Protein AF-X1DPM5-F1 (afdb_monomer)

Structure (mmCIF, N/CA/C/O backbone):
data_AF-X1DPM5-F1
#
_entry.id   AF-X1DPM5-F1
#
loop_
_atom_site.group_PDB
_atom_site.id
_atom_site.type_symbol
_atom_site.label_atom_id
_atom_site.label_alt_id
_atom_site.label_comp_id
_atom_site.label_asym_id
_atom_site.label_entity_id
_atom_site.label_seq_id
_atom_site.pdbx_PDB_ins_code
_atom_site.Cartn_x
_atom_site.Cartn_y
_atom_site.Cartn_z
_atom_site.occupancy
_atom_site.B_iso_or_equiv
_atom_site.auth_seq_id
_atom_site.auth_comp_id
_atom_site.auth_asym_id
_atom_site.auth_atom_id
_atom_site.pdbx_PDB_model_num
ATOM 1 N N . MET A 1 1 ? -7.814 6.623 14.883 1.00 97.25 1 MET A N 1
ATOM 2 C CA . MET A 1 1 ? -6.976 7.860 14.937 1.00 97.25 1 MET A CA 1
ATOM 3 C C . MET A 1 1 ? -6.636 8.309 13.518 1.00 97.25 1 MET A C 1
ATOM 5 O O . MET A 1 1 ? -6.745 7.477 12.624 1.00 97.25 1 MET A O 1
ATOM 9 N N . LYS A 1 2 ? -6.231 9.572 13.311 1.00 97.94 2 LYS A N 1
ATOM 10 C CA . LYS A 1 2 ? -5.700 10.068 12.026 1.00 97.94 2 LYS A CA 1
ATOM 11 C C . LYS A 1 2 ? -4.173 9.958 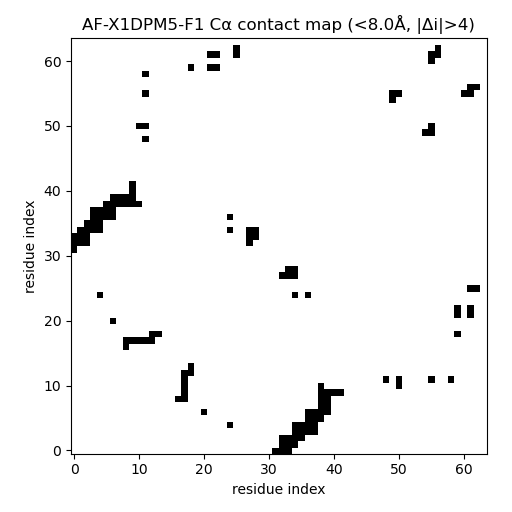12.025 1.00 97.94 2 LYS A C 1
ATOM 13 O O . LYS A 1 2 ? -3.549 10.427 12.973 1.00 97.94 2 LYS A O 1
ATOM 18 N N . VAL A 1 3 ? -3.595 9.333 11.002 1.00 97.75 3 VAL A N 1
ATOM 19 C CA . VAL A 1 3 ? -2.157 9.044 10.893 1.00 97.75 3 VAL A CA 1
ATOM 20 C C . VAL A 1 3 ? -1.638 9.557 9.552 1.00 97.75 3 VAL A C 1
ATOM 22 O O . VAL A 1 3 ? -2.169 9.197 8.504 1.00 97.75 3 VAL A O 1
ATOM 25 N N . ALA A 1 4 ? -0.588 10.373 9.582 1.00 97.75 4 ALA A N 1
ATOM 26 C CA . ALA A 1 4 ? 0.166 10.747 8.391 1.00 97.75 4 ALA A CA 1
ATOM 27 C C . ALA A 1 4 ? 1.464 9.931 8.348 1.00 97.75 4 ALA A C 1
ATOM 29 O O . ALA A 1 4 ? 2.255 9.978 9.289 1.00 97.75 4 ALA A O 1
ATOM 30 N N . VAL A 1 5 ? 1.677 9.187 7.265 1.00 97.00 5 VAL A N 1
ATOM 31 C CA . VAL A 1 5 ? 2.921 8.458 6.994 1.00 97.00 5 VAL A CA 1
ATOM 32 C C . VAL A 1 5 ? 3.675 9.235 5.925 1.00 97.00 5 VAL A C 1
ATOM 34 O O . VAL A 1 5 ? 3.152 9.439 4.836 1.00 97.00 5 VAL A O 1
ATOM 37 N N . ILE A 1 6 ? 4.892 9.678 6.226 1.00 97.06 6 ILE A N 1
ATOM 38 C CA . ILE A 1 6 ? 5.758 10.375 5.268 1.00 97.06 6 ILE A CA 1
ATOM 39 C C . ILE A 1 6 ? 6.963 9.479 5.020 1.00 97.06 6 ILE A C 1
ATOM 41 O O . ILE A 1 6 ? 7.707 9.176 5.952 1.00 97.06 6 ILE A O 1
ATOM 45 N N . ALA A 1 7 ? 7.147 9.038 3.779 1.00 95.69 7 ALA A N 1
ATOM 46 C CA . ALA A 1 7 ? 8.218 8.116 3.425 1.00 95.69 7 ALA A CA 1
ATOM 47 C C . ALA A 1 7 ? 9.004 8.631 2.212 1.00 95.69 7 ALA A C 1
ATOM 49 O O . ALA A 1 7 ? 8.393 8.949 1.194 1.00 95.69 7 ALA A O 1
ATOM 50 N N . PRO A 1 8 ? 10.349 8.657 2.256 1.00 94.31 8 PRO A N 1
ATOM 51 C CA . PRO A 1 8 ? 11.182 9.055 1.121 1.00 94.31 8 PRO A CA 1
ATOM 52 C C . PRO A 1 8 ? 11.324 7.890 0.126 1.00 94.31 8 PRO A C 1
ATOM 54 O O . PRO A 1 8 ? 12.418 7.394 -0.140 1.00 94.31 8 PRO A O 1
ATOM 57 N N . THR A 1 9 ? 10.199 7.379 -0.373 1.00 91.75 9 THR A N 1
ATOM 58 C CA . THR A 1 9 ? 10.151 6.239 -1.292 1.00 91.75 9 THR A CA 1
ATOM 59 C C . THR A 1 9 ? 9.262 6.544 -2.483 1.00 91.75 9 THR A C 1
ATOM 61 O O . THR A 1 9 ? 8.256 7.224 -2.334 1.00 91.75 9 THR A O 1
ATOM 64 N N . ILE A 1 10 ? 9.622 6.025 -3.654 1.00 91.75 10 ILE A N 1
ATOM 65 C CA . ILE A 1 10 ? 8.813 6.155 -4.866 1.00 91.75 10 ILE A CA 1
ATOM 66 C C . ILE A 1 10 ? 7.881 4.953 -4.978 1.00 91.75 10 ILE A C 1
ATOM 68 O O . ILE A 1 10 ? 8.288 3.822 -4.695 1.00 91.75 10 ILE A O 1
ATOM 72 N N . ILE A 1 11 ? 6.633 5.203 -5.375 1.00 91.12 11 ILE A N 1
ATOM 73 C CA . ILE A 1 11 ? 5.605 4.180 -5.572 1.00 91.12 11 ILE A CA 1
ATOM 74 C C . ILE A 1 11 ? 5.041 4.309 -7.000 1.00 91.12 11 ILE A C 1
ATOM 76 O O . ILE A 1 11 ? 4.643 5.413 -7.394 1.00 91.12 11 ILE A O 1
ATOM 80 N N . PRO A 1 12 ? 4.951 3.199 -7.757 1.00 91.81 12 PRO A N 1
ATOM 81 C CA . PRO A 1 12 ? 5.327 1.833 -7.379 1.00 91.81 12 PRO A CA 1
ATOM 82 C C . PRO A 1 12 ? 6.847 1.576 -7.431 1.00 91.81 12 PRO A C 1
ATOM 84 O O . PRO A 1 12 ? 7.577 2.165 -8.214 1.00 91.81 12 PRO A O 1
ATOM 87 N N . ALA A 1 13 ? 7.342 0.645 -6.613 1.00 91.31 13 ALA A N 1
ATOM 88 C CA . ALA A 1 13 ? 8.727 0.164 -6.659 1.00 91.31 13 ALA A CA 1
ATOM 89 C C . ALA A 1 13 ? 8.852 -1.263 -6.109 1.00 91.31 13 ALA A C 1
ATOM 91 O O . ALA A 1 13 ? 8.084 -1.685 -5.241 1.00 91.31 13 ALA A O 1
ATOM 92 N N . ARG A 1 14 ? 9.867 -2.004 -6.580 1.00 92.44 14 ARG A N 1
ATOM 93 C CA . ARG A 1 14 ? 10.240 -3.342 -6.077 1.00 92.44 14 ARG A CA 1
ATOM 94 C C . ARG A 1 14 ? 11.376 -3.300 -5.046 1.00 92.44 14 ARG A C 1
ATOM 96 O O . ARG A 1 14 ? 12.284 -4.122 -5.078 1.00 92.44 14 ARG A O 1
ATOM 103 N N . LYS A 1 15 ? 11.361 -2.304 -4.156 1.00 93.88 15 LYS A N 1
ATOM 104 C CA . LYS A 1 15 ? 12.368 -2.127 -3.095 1.00 93.88 15 LYS A CA 1
ATOM 105 C C . LYS A 1 15 ? 11.785 -2.528 -1.742 1.00 93.88 15 LYS A C 1
ATOM 107 O O . LYS A 1 15 ? 10.625 -2.234 -1.461 1.00 93.88 15 LYS A O 1
ATOM 112 N N . ALA A 1 16 ? 12.603 -3.147 -0.889 1.00 95.19 16 ALA A N 1
ATOM 113 C CA . ALA A 1 16 ? 12.175 -3.634 0.426 1.00 95.19 16 ALA A CA 1
ATOM 114 C C . ALA A 1 16 ? 11.526 -2.533 1.282 1.00 95.19 16 ALA A C 1
ATOM 116 O O . ALA A 1 16 ? 10.429 -2.727 1.798 1.00 95.19 16 ALA A O 1
ATOM 117 N N . ASN A 1 17 ? 12.146 -1.351 1.350 1.00 94.19 17 ASN A N 1
ATOM 118 C CA . ASN A 1 17 ? 11.618 -0.221 2.122 1.00 94.19 17 ASN A CA 1
ATOM 119 C C . ASN A 1 17 ? 10.231 0.218 1.623 1.00 94.19 17 ASN A C 1
ATOM 121 O O . ASN A 1 17 ? 9.358 0.528 2.426 1.00 94.19 17 ASN A O 1
ATOM 125 N N . THR A 1 18 ? 9.991 0.190 0.308 1.00 95.56 18 THR A N 1
ATOM 126 C CA . THR A 1 18 ? 8.683 0.532 -0.266 1.00 95.56 18 THR A CA 1
ATOM 127 C C . THR A 1 18 ? 7.621 -0.498 0.109 1.00 95.56 18 THR A C 1
ATOM 129 O O . THR A 1 18 ? 6.520 -0.130 0.510 1.00 95.56 18 THR A O 1
ATOM 132 N N . PHE A 1 19 ? 7.956 -1.792 0.043 1.00 96.81 19 PHE A N 1
ATOM 133 C CA . PHE A 1 19 ? 7.061 -2.863 0.492 1.00 96.81 19 PHE A CA 1
ATOM 134 C C . PHE A 1 19 ? 6.702 -2.723 1.972 1.00 96.81 19 PHE A C 1
ATOM 136 O O . PHE A 1 19 ? 5.533 -2.852 2.334 1.00 96.81 19 PHE A O 1
ATOM 143 N N . GLN A 1 20 ? 7.691 -2.425 2.815 1.00 96.81 20 GLN A N 1
ATOM 144 C CA . GLN A 1 20 ? 7.475 -2.211 4.244 1.00 96.81 20 GLN A CA 1
ATOM 145 C C . GLN A 1 20 ? 6.533 -1.033 4.498 1.00 96.81 20 GLN A C 1
ATOM 147 O O . GLN A 1 20 ? 5.580 -1.192 5.252 1.00 96.81 20 GLN A O 1
ATOM 152 N N . VAL A 1 21 ? 6.740 0.108 3.829 1.00 97.38 21 VAL A N 1
ATOM 153 C CA . VAL A 1 21 ? 5.863 1.287 3.950 1.00 97.38 21 VAL A CA 1
ATOM 154 C C . VAL A 1 21 ? 4.421 0.946 3.577 1.00 97.38 21 VAL A C 1
ATOM 156 O O . VAL A 1 21 ? 3.504 1.271 4.334 1.00 97.38 21 VAL A O 1
ATOM 159 N N . MET A 1 22 ? 4.207 0.248 2.459 1.00 96.88 22 MET A N 1
ATOM 160 C CA . MET A 1 22 ? 2.859 -0.108 2.001 1.00 96.88 22 MET A CA 1
ATOM 161 C C . MET A 1 22 ? 2.159 -1.085 2.950 1.00 96.88 22 MET A C 1
ATOM 163 O O . MET A 1 22 ? 1.016 -0.853 3.337 1.00 96.88 22 MET A O 1
ATOM 167 N N . LYS A 1 23 ? 2.849 -2.146 3.385 1.00 97.19 23 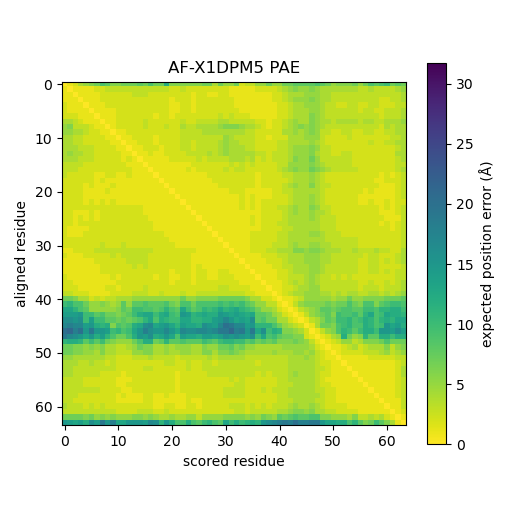LYS A N 1
ATOM 168 C CA . LYS A 1 23 ? 2.299 -3.137 4.326 1.00 97.19 23 LYS A CA 1
ATOM 169 C C . LYS A 1 23 ? 2.040 -2.555 5.714 1.00 97.19 23 LYS A C 1
ATOM 171 O O . LYS A 1 23 ? 1.019 -2.854 6.322 1.00 97.19 23 LYS A O 1
ATOM 176 N N . MET A 1 24 ? 2.940 -1.710 6.208 1.00 96.62 24 MET A N 1
ATOM 177 C CA . MET A 1 24 ? 2.779 -1.017 7.487 1.00 96.62 24 MET A CA 1
ATOM 178 C C . MET A 1 24 ? 1.585 -0.058 7.438 1.00 96.62 24 MET A C 1
ATOM 180 O O . MET A 1 24 ? 0.730 -0.108 8.319 1.00 96.62 24 MET A O 1
ATOM 184 N N . THR A 1 25 ? 1.464 0.735 6.368 1.00 96.69 25 THR A N 1
ATOM 185 C CA . THR A 1 25 ? 0.305 1.614 6.135 1.00 96.69 25 THR A CA 1
ATOM 186 C C . THR A 1 25 ? -0.997 0.814 6.109 1.00 96.69 25 THR A C 1
ATOM 188 O O . THR A 1 25 ? -1.951 1.177 6.798 1.00 96.69 25 THR A O 1
ATOM 191 N N . GLN A 1 26 ? -1.015 -0.318 5.397 1.00 95.81 26 GLN A N 1
ATOM 192 C CA . GLN A 1 26 ? -2.162 -1.221 5.372 1.00 95.81 26 GLN A CA 1
ATOM 193 C C . GLN A 1 26 ? -2.529 -1.712 6.779 1.00 95.81 26 GLN A C 1
ATOM 195 O O . GLN A 1 26 ? -3.692 -1.630 7.163 1.00 95.81 26 GLN A O 1
ATOM 200 N N . ALA A 1 27 ? -1.559 -2.164 7.575 1.00 96.69 27 ALA A N 1
ATOM 201 C CA . ALA A 1 27 ? -1.826 -2.642 8.929 1.00 96.69 27 ALA A CA 1
ATOM 202 C C . ALA A 1 27 ? -2.532 -1.579 9.790 1.00 96.69 27 ALA A C 1
ATOM 204 O O . ALA A 1 27 ? -3.491 -1.895 10.493 1.00 96.69 27 ALA A O 1
ATOM 205 N N . PHE A 1 28 ? -2.138 -0.305 9.683 1.00 97.06 28 PHE A N 1
ATOM 206 C CA . PHE A 1 28 ? -2.852 0.781 10.361 1.00 97.06 28 PHE A CA 1
ATOM 207 C C . PHE A 1 28 ? -4.284 0.958 9.851 1.00 97.06 28 PHE A C 1
ATOM 209 O O . PHE A 1 28 ? -5.190 1.160 10.661 1.00 97.06 28 PHE A O 1
ATOM 216 N N . THR A 1 29 ? -4.516 0.853 8.541 1.00 95.94 29 THR A N 1
ATOM 217 C CA . THR A 1 29 ? -5.885 0.909 8.003 1.00 95.94 29 THR A CA 1
ATOM 218 C C . THR A 1 29 ? -6.742 -0.266 8.486 1.00 95.94 29 THR A C 1
ATOM 220 O O . THR A 1 29 ? -7.867 -0.044 8.926 1.00 95.94 29 THR A O 1
ATOM 223 N N . THR A 1 30 ? -6.193 -1.487 8.533 1.00 96.12 30 THR A N 1
ATOM 224 C CA . THR A 1 30 ? -6.877 -2.691 9.041 1.00 96.12 30 THR A CA 1
ATOM 225 C C . THR A 1 30 ? -7.245 -2.571 10.520 1.00 96.12 30 THR A C 1
ATOM 227 O O . THR A 1 30 ? -8.285 -3.064 10.944 1.00 96.12 30 THR A O 1
ATOM 230 N N . LEU A 1 31 ? -6.435 -1.864 11.310 1.00 96.56 31 LEU A N 1
ATOM 231 C CA . LEU A 1 31 ? -6.725 -1.558 12.715 1.00 96.56 31 LEU A CA 1
ATOM 232 C C . LEU A 1 31 ? -7.762 -0.427 12.899 1.00 96.56 31 LEU A C 1
ATOM 234 O O . LEU A 1 31 ? -8.034 -0.017 14.026 1.00 96.56 31 LEU A O 1
ATOM 238 N N . GLY A 1 32 ? -8.348 0.096 11.816 1.00 97.00 32 GLY A N 1
ATOM 239 C CA . GLY A 1 32 ? -9.382 1.135 11.858 1.00 97.00 32 GLY A CA 1
ATOM 240 C C . GLY A 1 32 ? -8.839 2.563 11.967 1.00 97.00 32 GLY A C 1
ATOM 241 O O . GLY A 1 32 ? -9.573 3.487 12.335 1.00 97.00 32 GLY A O 1
ATOM 242 N N . HIS A 1 33 ? -7.555 2.786 11.674 1.00 97.62 33 HIS A N 1
ATOM 243 C CA . HIS A 1 33 ? -7.001 4.137 11.594 1.00 97.62 33 HIS A CA 1
ATOM 244 C C . HIS A 1 33 ? -7.232 4.746 10.206 1.00 97.62 33 HIS A C 1
ATOM 246 O O . HIS A 1 33 ? -7.116 4.078 9.183 1.00 97.62 33 HIS A O 1
ATOM 252 N N . GLN A 1 34 ? -7.505 6.051 10.164 1.00 97.56 34 GLN A N 1
ATOM 253 C CA . GLN A 1 34 ? -7.480 6.814 8.920 1.00 97.56 34 GLN A CA 1
ATOM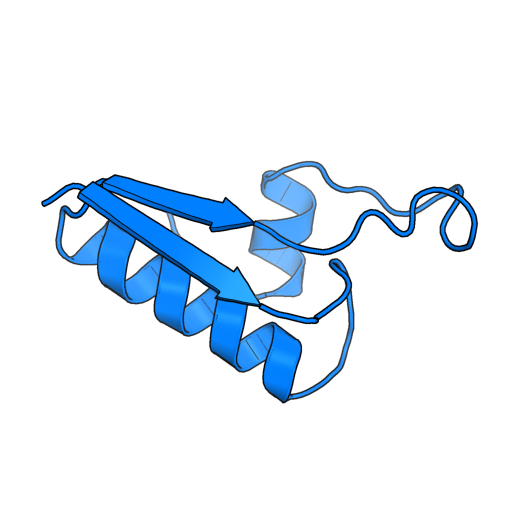 254 C C . GLN A 1 34 ? -6.023 7.156 8.616 1.00 97.56 34 GLN A C 1
ATOM 256 O O . GLN A 1 34 ? -5.398 7.881 9.393 1.00 97.56 34 GLN A O 1
ATOM 261 N N . VAL A 1 35 ? -5.489 6.646 7.508 1.00 96.94 35 VAL A N 1
ATOM 262 C CA . VAL A 1 35 ? -4.078 6.812 7.148 1.00 96.94 35 VAL A CA 1
ATOM 263 C C . VAL A 1 35 ? -3.949 7.574 5.839 1.00 96.94 35 VAL A C 1
ATOM 265 O O . VAL A 1 35 ? -4.644 7.274 4.872 1.00 96.94 35 VAL A O 1
ATOM 268 N N . GLN A 1 36 ? -3.038 8.541 5.806 1.00 97.00 36 GLN A N 1
ATOM 269 C CA . GLN A 1 36 ? -2.620 9.222 4.587 1.00 97.00 36 GLN A CA 1
ATOM 270 C C . GLN A 1 36 ? -1.120 9.012 4.390 1.00 9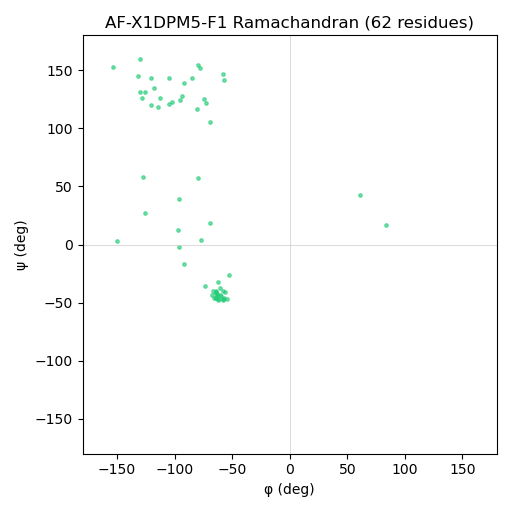7.00 36 GLN A C 1
ATOM 272 O O . GLN A 1 36 ? -0.322 9.391 5.247 1.00 97.00 36 GLN A O 1
ATOM 277 N N . LEU A 1 37 ? -0.748 8.400 3.267 1.00 95.44 37 LEU A N 1
ATOM 278 C CA . LEU A 1 37 ? 0.641 8.196 2.868 1.00 95.44 37 LEU A CA 1
ATOM 279 C C . LEU A 1 37 ? 1.075 9.321 1.925 1.00 95.44 37 LEU A C 1
ATOM 281 O O . LEU A 1 37 ? 0.447 9.549 0.893 1.00 95.44 37 LEU A O 1
ATOM 285 N N . ILE A 1 38 ? 2.149 10.012 2.289 1.00 95.38 38 ILE A N 1
ATOM 286 C CA . ILE A 1 38 ? 2.775 11.077 1.512 1.00 95.38 38 ILE A CA 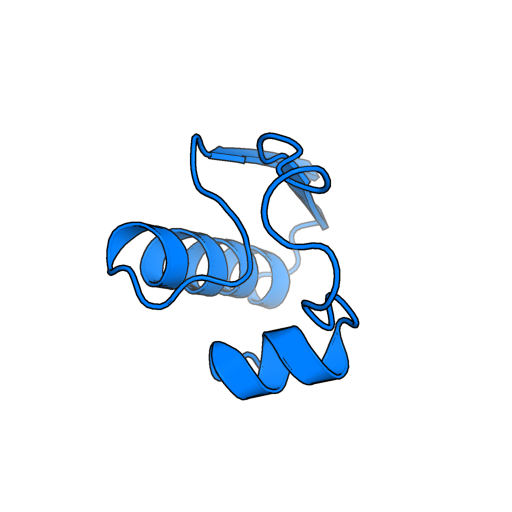1
ATOM 287 C C . ILE A 1 38 ? 4.146 10.579 1.066 1.00 95.38 38 ILE A C 1
ATOM 289 O O . ILE A 1 38 ? 4.971 10.153 1.880 1.00 95.38 38 ILE A O 1
ATOM 293 N N . ILE A 1 39 ? 4.377 10.654 -0.238 1.00 93.12 39 ILE A N 1
ATOM 294 C CA . ILE A 1 39 ? 5.623 10.268 -0.892 1.00 93.12 39 ILE A CA 1
ATOM 295 C C . ILE A 1 39 ? 6.099 11.390 -1.818 1.00 93.12 39 ILE A C 1
ATOM 297 O O . ILE A 1 39 ? 5.283 12.229 -2.211 1.00 93.12 39 ILE A O 1
ATOM 301 N N . PRO A 1 40 ? 7.393 11.426 -2.177 1.00 91.69 40 PRO A N 1
ATOM 302 C CA . PRO A 1 40 ? 7.872 12.293 -3.241 1.00 91.69 40 PRO A CA 1
ATOM 303 C C . PRO A 1 40 ? 7.135 12.011 -4.551 1.00 91.69 40 PRO A C 1
ATOM 305 O O . PRO A 1 40 ? 6.872 10.853 -4.886 1.00 91.69 40 PRO A O 1
ATOM 308 N N . ASP A 1 41 ? 6.836 13.073 -5.293 1.0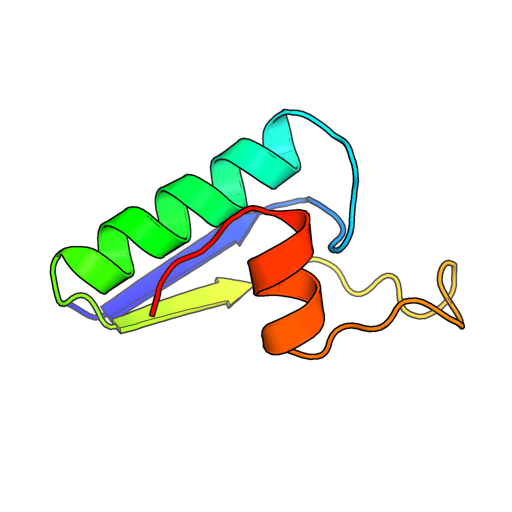0 86.25 41 ASP A N 1
ATOM 309 C CA . ASP A 1 41 ? 6.380 12.938 -6.669 1.00 86.25 41 ASP A CA 1
ATOM 310 C C . ASP A 1 41 ? 7.572 12.577 -7.565 1.00 86.25 41 ASP A C 1
ATOM 312 O O . ASP A 1 41 ? 8.588 13.271 -7.569 1.00 86.25 41 ASP A O 1
ATOM 316 N N . ASP A 1 42 ? 7.436 11.483 -8.310 1.00 81.69 42 ASP A N 1
ATOM 317 C CA . ASP A 1 42 ? 8.405 11.029 -9.315 1.00 81.69 42 ASP A CA 1
ATOM 318 C C . ASP A 1 42 ? 7.731 10.827 -10.680 1.00 81.69 42 ASP A C 1
ATOM 320 O O . ASP A 1 42 ? 8.140 10.015 -11.512 1.00 81.69 42 ASP A O 1
ATOM 324 N N . SER A 1 43 ? 6.647 11.571 -10.916 1.00 70.88 43 SER A N 1
ATOM 325 C CA . SER A 1 43 ? 5.901 11.591 -12.175 1.00 70.88 43 SER A CA 1
ATOM 326 C C . SER A 1 43 ? 6.782 11.856 -13.402 1.00 70.88 43 SER A C 1
ATOM 328 O O . SER A 1 43 ? 6.452 11.391 -14.491 1.00 70.88 43 SER A O 1
ATOM 330 N N . GLN A 1 44 ? 7.923 12.533 -13.234 1.00 68.25 44 GLN A N 1
ATOM 331 C CA . GLN A 1 44 ? 8.853 12.838 -14.324 1.00 68.25 44 GLN A CA 1
ATOM 332 C C . GLN A 1 44 ? 9.657 11.626 -14.818 1.00 68.25 44 GLN A C 1
ATOM 334 O O . GLN A 1 44 ? 9.912 11.533 -16.020 1.00 68.25 44 GLN A O 1
ATOM 339 N N . HIS A 1 45 ? 10.040 10.697 -13.935 1.00 66.00 45 HIS A N 1
ATOM 340 C CA . HIS A 1 45 ? 10.848 9.529 -14.312 1.00 66.00 45 HIS A CA 1
ATOM 341 C C . HIS A 1 45 ? 10.008 8.302 -14.678 1.00 66.00 45 HIS A C 1
ATOM 343 O O . HIS A 1 45 ? 10.519 7.386 -15.318 1.00 66.00 45 HIS A O 1
ATOM 349 N N . ASP A 1 46 ? 8.726 8.289 -14.310 1.00 69.12 46 ASP A N 1
ATOM 350 C CA . ASP A 1 46 ? 7.870 7.107 -14.418 1.00 69.12 46 ASP A CA 1
ATOM 351 C C . ASP A 1 46 ? 6.564 7.421 -15.170 1.00 69.12 46 ASP A C 1
ATOM 353 O O . ASP A 1 46 ? 5.453 7.271 -14.651 1.00 69.12 46 ASP A O 1
ATOM 357 N N . GLN A 1 47 ? 6.705 7.902 -16.414 1.00 59.69 47 GLN A N 1
ATOM 358 C CA . GLN A 1 47 ? 5.612 8.358 -17.297 1.00 59.69 47 GLN A CA 1
ATOM 359 C C . GLN A 1 47 ? 4.677 7.242 -17.816 1.00 59.69 47 GLN A C 1
ATOM 361 O O . GLN A 1 47 ? 3.946 7.429 -18.785 1.00 59.69 47 GLN A O 1
ATOM 366 N N . GLY A 1 48 ? 4.656 6.077 -17.173 1.00 66.12 48 GLY A N 1
ATOM 367 C CA . GLY A 1 48 ? 3.786 4.962 -17.556 1.00 66.12 48 GLY A CA 1
ATOM 368 C C . GLY A 1 48 ? 3.365 4.057 -16.403 1.00 66.12 48 GLY A C 1
ATOM 369 O O . GLY A 1 48 ? 2.686 3.061 -16.646 1.00 66.12 48 GLY A O 1
ATOM 370 N N . ALA A 1 49 ? 3.752 4.365 -15.162 1.00 74.88 49 ALA A N 1
ATOM 371 C CA . ALA A 1 49 ? 3.359 3.548 -14.026 1.00 74.88 49 ALA A CA 1
ATOM 372 C C . ALA A 1 49 ? 1.876 3.728 -13.693 1.00 74.88 49 ALA A C 1
ATOM 374 O O . ALA A 1 49 ? 1.414 4.823 -13.363 1.00 74.88 49 ALA A O 1
ATOM 375 N N . ASP A 1 50 ? 1.142 2.617 -13.724 1.00 85.25 50 ASP A N 1
ATOM 376 C CA . ASP A 1 50 ? -0.227 2.549 -13.234 1.00 85.25 50 ASP A CA 1
ATOM 377 C C . ASP A 1 50 ? -0.240 2.677 -11.704 1.00 85.25 50 ASP A C 1
ATOM 379 O O . ASP A 1 50 ? 0.129 1.750 -10.974 1.00 85.25 50 ASP A O 1
ATOM 383 N N . ARG A 1 51 ? -0.662 3.856 -11.239 1.00 86.25 51 ARG A N 1
ATOM 384 C CA . ARG A 1 51 ? -0.813 4.210 -9.821 1.00 86.25 51 ARG A CA 1
ATOM 385 C C . ARG A 1 51 ? -2.247 4.041 -9.312 1.00 86.25 51 ARG A C 1
ATOM 387 O O . ARG A 1 51 ? -2.560 4.533 -8.229 1.00 86.25 51 ARG A O 1
ATOM 394 N N . SER A 1 52 ? -3.126 3.379 -10.067 1.00 90.19 52 SER A N 1
ATOM 395 C CA . SER A 1 52 ? -4.453 3.016 -9.565 1.00 90.19 52 SER A CA 1
ATOM 396 C C . SER A 1 52 ? -4.334 2.160 -8.302 1.00 90.19 52 SER A C 1
ATOM 398 O O . SER A 1 52 ? -3.395 1.373 -8.147 1.00 90.19 52 SER A O 1
ATOM 400 N N . TRP A 1 53 ? -5.291 2.307 -7.382 1.00 89.00 53 TRP A N 1
ATOM 401 C CA . TRP A 1 53 ? -5.276 1.532 -6.143 1.00 89.00 53 TRP A CA 1
ATOM 402 C C . TRP A 1 53 ? -5.273 0.027 -6.413 1.00 89.00 53 TRP A C 1
ATOM 404 O O . TRP A 1 53 ? -4.515 -0.688 -5.771 1.00 89.00 53 TRP A O 1
ATOM 414 N N . ASP A 1 54 ? -6.032 -0.445 -7.402 1.00 93.00 54 ASP A N 1
ATOM 415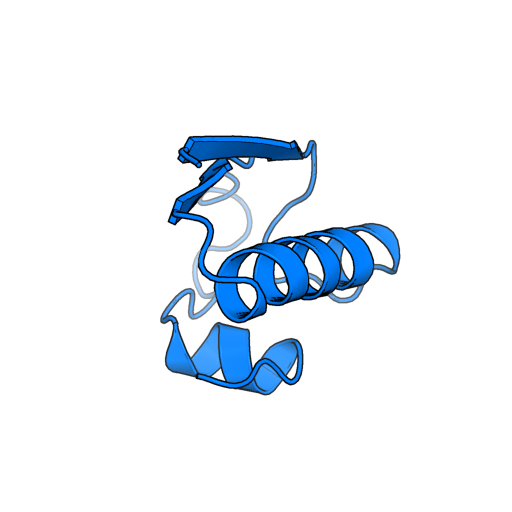 C CA . ASP A 1 54 ? -6.100 -1.869 -7.745 1.00 93.00 54 ASP A CA 1
ATOM 416 C C . ASP A 1 54 ? -4.744 -2.420 -8.216 1.00 93.00 54 ASP A C 1
ATOM 418 O O . ASP A 1 54 ? -4.320 -3.498 -7.785 1.00 93.00 54 ASP A O 1
ATOM 422 N N . SER A 1 55 ? -4.020 -1.663 -9.051 1.00 93.25 55 SER A N 1
ATOM 423 C CA . SER A 1 55 ? -2.660 -2.012 -9.481 1.00 93.25 55 SER A CA 1
ATOM 424 C C . SER A 1 55 ? -1.696 -2.065 -8.296 1.00 93.25 55 SER A C 1
ATOM 426 O O . S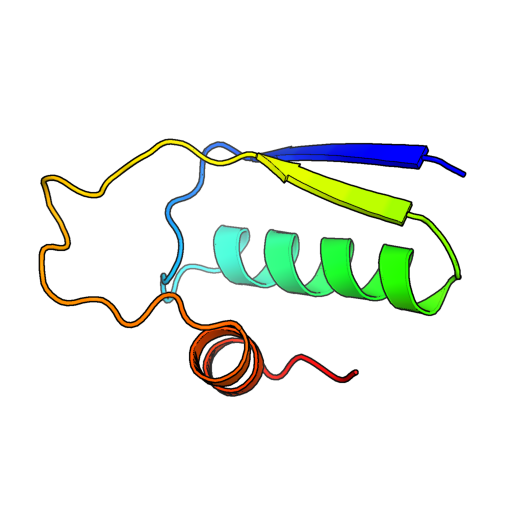ER A 1 55 ? -0.980 -3.055 -8.111 1.00 93.25 55 SER A O 1
ATOM 428 N N . LEU A 1 56 ? -1.722 -1.041 -7.438 1.00 93.56 56 LEU A N 1
ATOM 429 C CA . LEU A 1 56 ? -0.876 -0.975 -6.246 1.00 93.56 56 LEU A CA 1
ATOM 430 C C . LEU A 1 56 ? -1.201 -2.103 -5.259 1.00 93.56 56 LEU A C 1
ATOM 432 O O . LEU A 1 56 ? -0.292 -2.770 -4.762 1.00 93.56 56 LEU A O 1
ATOM 436 N N . ALA A 1 57 ? -2.482 -2.364 -5.009 1.00 94.94 57 ALA A N 1
ATOM 437 C CA . ALA A 1 57 ? -2.939 -3.432 -4.136 1.00 94.94 57 ALA A CA 1
ATOM 438 C C . ALA A 1 57 ? -2.468 -4.791 -4.651 1.00 94.94 57 ALA A C 1
ATOM 440 O O . ALA A 1 57 ? -1.912 -5.575 -3.884 1.00 94.94 57 ALA A O 1
ATOM 441 N N . LYS A 1 58 ? -2.568 -5.046 -5.958 1.00 95.38 58 LYS A N 1
ATOM 442 C CA . LYS A 1 58 ? -2.029 -6.265 -6.568 1.00 95.38 58 LYS A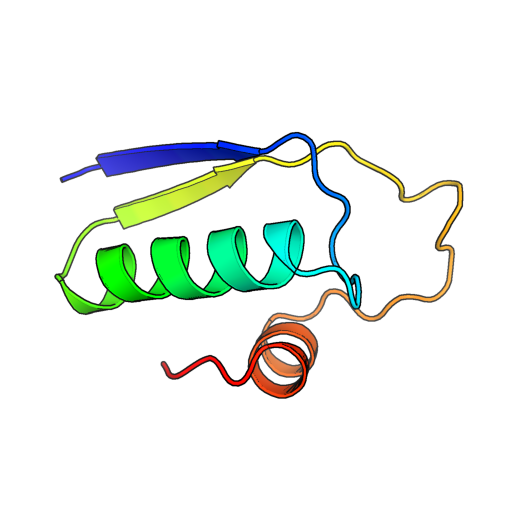 CA 1
ATOM 443 C C . LYS A 1 58 ? -0.503 -6.348 -6.456 1.00 95.38 58 LYS A C 1
ATOM 445 O O . LYS A 1 58 ? 0.017 -7.394 -6.075 1.00 95.38 58 LYS A O 1
ATOM 450 N N . HIS A 1 59 ? 0.218 -5.267 -6.762 1.00 94.81 59 HIS A N 1
ATOM 451 C CA . HIS A 1 59 ? 1.689 -5.227 -6.753 1.00 94.81 59 HIS A CA 1
ATOM 452 C C . HIS A 1 59 ? 2.280 -5.453 -5.355 1.00 94.81 59 HIS A C 1
ATOM 454 O O . HIS A 1 59 ? 3.274 -6.164 -5.213 1.00 94.81 59 HIS A O 1
ATOM 460 N N . TYR A 1 60 ? 1.659 -4.886 -4.318 1.00 95.81 60 TYR A N 1
ATOM 461 C CA . TYR A 1 60 ? 2.101 -5.023 -2.925 1.00 95.81 60 TYR A CA 1
ATOM 462 C C . TYR A 1 60 ? 1.363 -6.125 -2.145 1.00 95.81 60 TYR A C 1
ATOM 464 O O . TYR A 1 60 ? 1.679 -6.368 -0.977 1.00 95.81 60 TYR A O 1
ATOM 472 N N . GLY A 1 61 ? 0.388 -6.803 -2.757 1.00 95.62 61 GLY A N 1
ATOM 473 C CA . GLY A 1 61 ? -0.466 -7.797 -2.102 1.00 95.62 61 GLY A CA 1
ATOM 474 C C . GLY A 1 61 ? -1.284 -7.213 -0.946 1.00 95.62 61 GLY A C 1
ATOM 475 O O . GLY A 1 61 ? -1.313 -7.801 0.136 1.00 95.62 61 GLY A O 1
ATOM 476 N N . LEU A 1 62 ? -1.848 -6.019 -1.123 1.00 95.19 62 LEU A N 1
ATOM 477 C CA . LEU A 1 62 ? -2.714 -5.362 -0.143 1.00 95.19 62 LEU A CA 1
ATOM 478 C C . LEU A 1 62 ? -4.126 -5.953 -0.215 1.00 95.19 62 LEU A C 1
ATOM 480 O O . LEU A 1 62 ? -4.555 -6.478 -1.239 1.00 95.19 62 LEU A O 1
ATOM 484 N N . GLN A 1 63 ? -4.828 -5.862 0.900 1.00 88.69 63 GLN A N 1
ATOM 485 C CA . GLN A 1 63 ? -6.195 -6.319 1.110 1.00 88.69 63 GLN A CA 1
ATOM 486 C C . GLN A 1 63 ? -7.037 -5.108 1.507 1.00 88.69 63 GLN A C 1
ATOM 488 O O . GLN A 1 63 ? -6.533 -4.237 2.226 1.00 88.69 63 GLN A O 1
ATOM 493 N N . ASN A 1 64 ? -8.279 -5.087 1.023 1.00 64.81 64 ASN A N 1
ATOM 494 C CA . ASN A 1 64 ? -9.297 -4.105 1.393 1.00 64.81 64 ASN A CA 1
ATOM 495 C C . ASN A 1 64 ? -9.877 -4.399 2.777 1.00 64.81 64 ASN A C 1
ATOM 497 O O . ASN A 1 64 ? -9.997 -5.601 3.113 1.00 64.81 64 ASN A O 1
#

Sequence (64 aa):
MKVAVIAPTIIPARKANTFQVMKMTQAFTTLGHQVQLIIPDDSQHDQGADRSWDSLAKHYGLQN

Radius of gyration: 11.74 Å; Cα contacts (8 Å, |Δi|>4): 70; chains: 1; bounding box: 22×21×32 Å

Mean predicted aligned error: 3.57 Å

Foldseek 3Di:
DEEEAEDADDPPDPDPSNLCSVVVQLVCVVVVYHYDYDYDDPCPVCVDDDPDPVSRCVSSVHDD

pLDDT: mean 90.95, std 9.58, range [59.69, 97.94]

Nearest PDB structures (foldseek):
  3c48-assembly1_B  TM=6.544E-01  e=5.951E-01  Corynebacterium glutamicum
  3qkw-assembly1_B  TM=5.550E-01  e=1.711E-01  Streptococcus parasanguinis
  6nte-assembly2_B  TM=5.520E-01  e=7.325E-01  Synechocystis sp. PCC 6803
  7n2w-assembly1_B  TM=5.311E-01  e=5.553E-01  Klebsiella pneumoniae subsp. pneumoniae MGH 78578
  6nte-assembly1_A  TM=4.552E-01  e=5.181E-01  Synechocystis sp. PCC 6803

Solvent-accessible surface area (backbone atoms only — not comparable to full-atom values): 4108 Å² total; per-residue (Å²): 95,84,44,79,46,79,47,102,42,60,84,88,60,99,44,72,70,43,49,49,54,53,55,53,52,47,53,44,42,76,72,65,28,51,70,46,81,47,56,63,88,57,65,85,83,48,84,77,69,74,78,49,66,70,53,46,27,62,76,70,67,59,80,134

Secondary structure (DSSP, 8-state):
-EEEEE-S--SS---HHHHHHHHHHHHHHHTT-EEEEE----TTT-TT----HHHHHHHHT---

Organism: NCBI:txid412755